Protein AF-A0A519YTB1-F1 (afdb_monomer)

Radius of gyration: 29.9 Å; Cα contacts (8 Å, |Δi|>4): 82; chains: 1; bounding box: 63×60×57 Å

Mean predicted aligned error: 17.8 Å

Secondary structure (DSSP, 8-state):
-------PPP------PPEEEETTTEEESSS-HHHHHHTTPEEE-----------------------S----HHHHHHHHHHHHHHHHHHHHHHHHHHHHHHHHHGGG-PPPPTT--SHHHHHHHHHHHHHHHHHHHHHHHHHHHHHHHT-

Nearest PDB structures (foldseek):
  6zca-assembly1_H  TM=7.481E-01  e=3.520E+00  Bacillus subtilis
  5m48-assembly1_A-2  TM=7.885E-01  e=3.970E+00  Saccharomyces cerevisiae S288C
  8th8-assembly1_H  TM=4.556E-01  e=9.224E+00  Tetrahymena thermophila

Structure (mmCIF, N/CA/C/O backbone):
data_AF-A0A519YTB1-F1
#
_entry.id   AF-A0A519YTB1-F1
#
loop_
_atom_site.group_PDB
_atom_site.id
_atom_site.type_symbol
_atom_site.label_atom_id
_atom_site.label_alt_id
_atom_site.label_comp_id
_atom_site.label_asym_id
_atom_site.label_entity_id
_atom_site.label_seq_id
_atom_site.pdbx_PDB_ins_code
_atom_site.Cartn_x
_atom_site.Cartn_y
_atom_site.Cartn_z
_atom_site.occupancy
_atom_site.B_iso_or_equiv
_atom_site.auth_seq_id
_atom_site.auth_comp_id
_atom_site.auth_asym_id
_atom_site.auth_atom_id
_atom_site.pdbx_PDB_model_num
ATOM 1 N N . MET A 1 1 ? -2.599 49.016 -19.351 1.00 39.78 1 MET A N 1
ATOM 2 C CA . MET A 1 1 ? -1.509 49.262 -18.385 1.00 39.78 1 MET A CA 1
ATOM 3 C C . MET A 1 1 ? -0.985 47.923 -17.895 1.00 39.78 1 MET A C 1
ATOM 5 O O . MET A 1 1 ? -1.779 47.134 -17.406 1.00 39.78 1 MET A O 1
ATOM 9 N N . SER A 1 2 ? 0.304 47.647 -18.095 1.00 42.38 2 SER A N 1
ATOM 10 C CA . SER A 1 2 ? 0.965 46.408 -17.666 1.00 42.38 2 SER A CA 1
ATOM 11 C C . SER A 1 2 ? 1.764 46.713 -16.397 1.00 42.38 2 SER A C 1
ATOM 13 O O . SER A 1 2 ? 2.620 47.595 -16.438 1.00 42.38 2 SER A O 1
ATOM 15 N N . LEU A 1 3 ? 1.459 46.062 -15.270 1.00 48.34 3 LEU A N 1
ATOM 16 C CA . LEU A 1 3 ? 2.250 46.185 -14.042 1.00 48.34 3 LEU A CA 1
ATOM 17 C C . LEU A 1 3 ? 3.241 45.021 -13.968 1.00 48.34 3 LEU A C 1
ATOM 19 O O . LEU A 1 3 ? 2.888 43.904 -13.597 1.00 48.34 3 LEU A O 1
ATOM 23 N N . SER A 1 4 ? 4.492 45.300 -14.325 1.00 56.94 4 SER A N 1
ATOM 24 C CA . SER A 1 4 ? 5.629 44.420 -14.062 1.00 56.94 4 SER A CA 1
ATOM 25 C C . SER A 1 4 ? 6.014 44.511 -12.583 1.00 56.94 4 SER A C 1
ATOM 27 O O . SER A 1 4 ? 6.556 45.519 -12.137 1.00 56.94 4 SER A O 1
ATOM 29 N N . GLY A 1 5 ? 5.726 43.457 -11.817 1.00 55.69 5 GLY A N 1
ATOM 30 C CA . GLY A 1 5 ? 6.208 43.288 -10.447 1.00 55.69 5 GLY A CA 1
ATOM 31 C C . GLY A 1 5 ? 7.640 42.753 -10.437 1.00 55.69 5 GLY A C 1
ATOM 32 O O . GLY A 1 5 ? 7.881 41.614 -10.831 1.00 55.69 5 GLY A O 1
ATOM 33 N N . LEU A 1 6 ? 8.586 43.579 -9.993 1.00 56.19 6 LEU A N 1
ATOM 34 C CA . LEU A 1 6 ? 9.993 43.225 -9.826 1.00 56.19 6 LEU A CA 1
ATOM 35 C C . LEU A 1 6 ? 10.179 42.533 -8.461 1.00 56.19 6 LEU A C 1
ATOM 37 O O . LEU A 1 6 ? 10.139 43.188 -7.423 1.00 56.19 6 LEU A O 1
ATOM 41 N N . TRP A 1 7 ? 10.350 41.210 -8.449 1.00 63.38 7 TRP A N 1
ATOM 42 C CA . TRP A 1 7 ? 10.739 40.467 -7.243 1.00 63.38 7 TRP A CA 1
ATOM 43 C C . TRP A 1 7 ? 12.259 40.561 -7.048 1.00 63.38 7 TRP A C 1
ATOM 45 O O . TRP A 1 7 ? 13.024 40.035 -7.856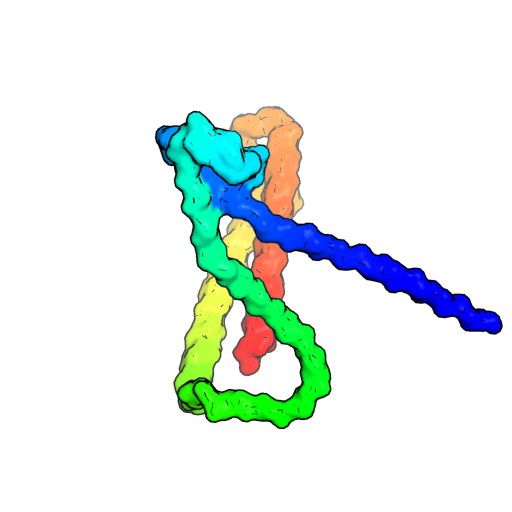 1.00 63.38 7 TRP A O 1
ATOM 55 N N . LEU A 1 8 ? 12.698 41.222 -5.972 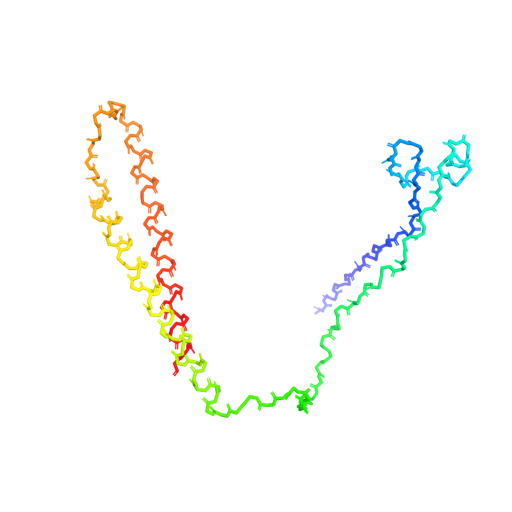1.00 53.88 8 LEU A N 1
ATOM 56 C CA . LEU A 1 8 ? 14.079 41.155 -5.488 1.00 53.88 8 LEU A CA 1
ATOM 57 C C . LEU A 1 8 ? 14.300 39.804 -4.791 1.00 53.88 8 LEU A C 1
ATOM 59 O O . LEU A 1 8 ? 13.647 39.499 -3.795 1.00 53.88 8 LEU A O 1
ATOM 63 N N . ALA A 1 9 ? 15.236 39.004 -5.299 1.00 54.69 9 ALA A N 1
ATOM 64 C CA . ALA A 1 9 ? 15.724 37.809 -4.620 1.00 54.69 9 ALA A CA 1
ATOM 65 C C . ALA A 1 9 ? 16.852 38.191 -3.645 1.00 54.69 9 ALA A C 1
ATOM 67 O O . ALA A 1 9 ? 17.900 38.671 -4.075 1.00 54.69 9 ALA A O 1
ATOM 68 N N . SER A 1 10 ? 16.659 37.962 -2.343 1.00 48.84 10 SER A N 1
ATOM 69 C CA . SER A 1 10 ? 17.746 38.011 -1.356 1.00 48.84 10 SER A CA 1
ATOM 70 C C . SER A 1 10 ? 18.678 36.814 -1.547 1.00 48.84 10 SER A C 1
ATOM 72 O O . SER A 1 10 ? 18.252 35.667 -1.418 1.00 48.84 10 SER A O 1
ATOM 74 N N . ALA A 1 11 ? 19.956 37.074 -1.822 1.00 49.66 11 ALA A N 1
ATOM 75 C CA . ALA A 1 11 ? 21.009 36.070 -1.742 1.00 49.66 11 ALA A CA 1
ATOM 76 C C . ALA A 1 11 ? 21.373 35.837 -0.265 1.00 49.66 11 ALA A C 1
ATOM 78 O O . ALA A 1 11 ? 21.856 36.744 0.410 1.00 49.66 11 ALA A O 1
ATOM 79 N N . ALA A 1 12 ? 21.136 34.629 0.245 1.00 47.44 12 ALA A N 1
ATOM 80 C CA . ALA A 1 12 ? 21.682 34.200 1.527 1.00 47.44 12 ALA A CA 1
ATOM 81 C C . ALA A 1 12 ? 23.167 33.848 1.333 1.00 47.44 12 ALA A C 1
ATOM 83 O O . ALA A 1 12 ? 23.490 32.896 0.624 1.00 47.44 12 ALA A O 1
ATOM 84 N N . HIS A 1 13 ? 24.068 34.626 1.932 1.00 43.97 13 HIS A N 1
ATOM 85 C CA . HIS A 1 13 ? 25.483 34.275 2.025 1.00 43.97 13 HIS A CA 1
ATOM 86 C C . HIS A 1 13 ? 25.656 33.239 3.144 1.00 43.97 13 HIS A C 1
ATOM 88 O O . HIS A 1 13 ? 25.402 33.536 4.309 1.00 43.97 13 HIS A O 1
ATOM 94 N N . ALA A 1 14 ? 26.075 32.022 2.797 1.00 49.38 14 ALA A N 1
ATOM 95 C CA . ALA A 1 14 ? 26.634 31.088 3.766 1.00 49.38 14 ALA A CA 1
ATOM 96 C C . ALA A 1 14 ? 28.093 31.502 4.010 1.00 49.38 14 ALA A C 1
ATOM 98 O O . ALA A 1 14 ? 28.939 31.347 3.132 1.00 49.38 14 ALA A O 1
ATOM 99 N N . GLU A 1 15 ? 28.360 32.120 5.158 1.00 57.84 15 GLU A N 1
ATOM 100 C CA . GLU A 1 15 ? 29.713 32.469 5.600 1.00 57.84 15 GLU A CA 1
ATOM 101 C C . GLU A 1 15 ? 30.446 31.185 6.017 1.00 57.84 15 GLU A C 1
ATOM 103 O O . GLU A 1 15 ? 29.991 30.471 6.912 1.00 57.84 15 GLU A O 1
ATOM 108 N N . ASP A 1 16 ? 31.565 30.888 5.359 1.00 64.00 16 ASP A N 1
ATOM 109 C CA . ASP A 1 16 ? 32.470 29.785 5.692 1.00 64.00 16 ASP A CA 1
ATOM 110 C C . ASP A 1 16 ? 33.197 30.123 7.006 1.00 64.00 16 ASP A C 1
ATOM 112 O O . ASP A 1 16 ? 34.185 30.859 7.028 1.00 64.00 16 ASP A O 1
ATOM 116 N N . LYS A 1 17 ? 32.624 29.704 8.142 1.00 72.31 17 LYS A N 1
ATOM 117 C CA . LYS A 1 17 ? 33.202 29.942 9.473 1.00 72.31 17 LYS A CA 1
ATOM 118 C C . LYS A 1 17 ? 34.036 28.728 9.894 1.00 72.31 17 LYS A C 1
ATOM 120 O O . LYS A 1 17 ? 33.508 27.616 9.888 1.00 72.31 17 LYS A O 1
ATOM 125 N N . PRO A 1 18 ? 35.311 28.910 10.292 1.00 79.00 18 PRO A N 1
ATOM 126 C CA . PRO A 1 18 ? 36.174 27.799 10.679 1.00 79.00 18 PRO A CA 1
ATOM 127 C C . PRO A 1 18 ? 35.649 27.105 11.942 1.00 79.00 18 PRO A C 1
ATOM 129 O O . PRO A 1 18 ? 35.333 27.758 12.938 1.00 79.00 18 PRO A O 1
ATOM 132 N N . VAL A 1 19 ? 35.601 25.772 11.921 1.00 85.69 19 VAL A N 1
ATOM 133 C CA . VAL A 1 19 ? 35.208 24.951 13.075 1.00 85.69 19 VAL A CA 1
ATOM 134 C C . VAL A 1 19 ? 36.451 24.611 13.892 1.00 85.69 19 VAL A C 1
ATOM 136 O O . VAL A 1 19 ? 37.475 24.210 13.347 1.00 85.69 19 VAL A O 1
ATOM 139 N N . TYR A 1 20 ? 36.385 24.723 15.215 1.00 88.88 20 TYR A N 1
ATOM 140 C CA . TYR A 1 20 ? 37.495 24.399 16.112 1.00 88.88 20 TYR A CA 1
ATOM 141 C C . TYR A 1 20 ? 37.194 23.151 16.939 1.00 88.88 20 TYR A C 1
ATOM 143 O O . TYR A 1 20 ? 36.095 22.990 17.468 1.00 88.88 20 TYR A O 1
ATOM 151 N N . ARG A 1 21 ? 38.202 22.291 17.111 1.00 89.62 21 ARG A N 1
ATOM 152 C CA . ARG A 1 21 ? 38.181 21.150 18.033 1.00 89.62 21 ARG A CA 1
ATOM 153 C C . ARG A 1 21 ? 38.955 21.486 19.299 1.00 89.62 21 ARG A C 1
ATOM 155 O O . ARG A 1 21 ? 40.185 21.565 19.289 1.00 89.62 21 ARG A O 1
ATOM 162 N N . CYS A 1 22 ? 38.223 21.663 20.385 1.00 88.62 22 CYS A N 1
ATOM 163 C CA . CYS A 1 22 ? 38.741 21.958 21.711 1.00 88.62 22 CYS A CA 1
ATOM 164 C C . CYS A 1 22 ? 39.073 20.675 22.503 1.00 88.62 22 CYS A C 1
ATOM 166 O O . CYS A 1 22 ? 38.594 19.584 22.160 1.00 88.62 22 CYS A O 1
ATOM 168 N N . PRO A 1 23 ? 39.893 20.776 23.568 1.00 87.25 23 PRO A N 1
ATOM 169 C CA . PRO A 1 23 ? 40.157 19.664 24.481 1.00 87.25 23 PRO A CA 1
ATOM 170 C C . PRO A 1 23 ? 38.850 19.045 25.000 1.00 87.25 23 PRO A C 1
ATOM 172 O O . PRO A 1 23 ? 37.874 19.753 25.233 1.00 87.25 23 PRO A O 1
ATOM 175 N N . GLY A 1 24 ? 38.814 17.720 25.162 1.00 84.31 24 GLY A N 1
ATOM 176 C CA . GLY A 1 24 ? 37.600 17.011 25.594 1.00 84.31 24 GLY A CA 1
ATOM 177 C C . GLY A 1 24 ? 36.590 16.705 24.479 1.00 84.31 24 GLY A C 1
ATOM 178 O O . GLY A 1 24 ? 35.438 16.418 24.780 1.00 84.31 24 GLY A O 1
ATOM 179 N N . ASN A 1 25 ? 37.012 16.725 23.206 1.00 79.25 25 ASN A N 1
ATOM 180 C CA . ASN A 1 25 ? 36.174 16.424 22.030 1.00 79.25 25 ASN A CA 1
ATOM 181 C C . ASN A 1 25 ? 35.005 17.400 21.802 1.00 79.25 25 ASN A C 1
ATOM 183 O O . ASN A 1 25 ? 34.004 17.030 21.190 1.00 79.25 25 ASN A O 1
ATOM 187 N N . LEU A 1 26 ? 35.142 18.649 22.249 1.00 83.81 26 LEU A N 1
ATOM 188 C CA . LEU A 1 26 ? 34.157 19.697 21.998 1.00 83.81 26 LEU A CA 1
ATOM 189 C C . LEU A 1 26 ? 34.436 20.385 20.654 1.00 83.81 26 LEU A C 1
ATOM 191 O O . LEU A 1 26 ? 35.562 20.814 20.404 1.00 83.81 26 LEU A O 1
ATOM 195 N N . TYR A 1 27 ? 33.412 20.499 19.807 1.00 85.81 27 TYR A N 1
ATOM 196 C CA . TYR A 1 27 ? 33.479 21.177 18.511 1.00 85.81 27 TYR A CA 1
ATOM 197 C C . TYR A 1 27 ? 32.663 22.466 18.565 1.00 85.81 27 TYR A C 1
ATOM 199 O O . TYR A 1 27 ? 31.534 22.457 19.052 1.00 85.81 27 TYR A O 1
ATOM 207 N N . THR A 1 28 ? 33.237 23.576 18.103 1.00 83.56 28 THR A N 1
ATOM 208 C CA . THR A 1 28 ? 32.569 24.883 18.126 1.00 83.56 28 THR A CA 1
ATOM 209 C C . THR A 1 28 ? 33.014 25.770 16.967 1.00 83.56 28 THR A C 1
ATOM 211 O O . THR A 1 28 ? 34.189 25.799 16.613 1.00 83.56 28 THR A O 1
ATOM 214 N N . ASP A 1 29 ? 32.065 26.495 16.391 1.00 82.44 29 ASP A N 1
ATOM 215 C CA . ASP A 1 29 ? 32.198 27.499 15.327 1.00 82.44 29 ASP A CA 1
ATOM 216 C C . ASP A 1 29 ? 32.011 28.940 15.850 1.00 82.44 29 ASP A C 1
ATOM 218 O O . ASP A 1 29 ? 32.174 29.915 15.120 1.00 82.44 29 ASP A O 1
ATOM 222 N N . ALA A 1 30 ? 31.687 29.083 17.138 1.00 81.50 30 ALA A N 1
ATOM 223 C CA . ALA A 1 30 ? 31.344 30.355 17.769 1.00 81.50 30 ALA A CA 1
ATOM 224 C C . ALA A 1 30 ? 32.556 31.131 18.322 1.00 81.50 30 ALA A C 1
ATOM 226 O O . ALA A 1 30 ? 32.384 32.218 18.870 1.00 81.50 30 ALA A O 1
ATOM 227 N N . LEU A 1 31 ? 33.772 30.581 18.226 1.00 81.12 31 LEU A N 1
ATOM 228 C CA . LEU A 1 31 ? 34.993 31.198 18.759 1.00 81.12 31 LEU A CA 1
ATOM 229 C C . LEU A 1 31 ? 35.797 31.904 17.666 1.00 81.12 31 LEU A C 1
ATOM 231 O O . LEU A 1 31 ? 35.943 31.394 16.556 1.00 81.12 31 LEU A O 1
ATOM 235 N N . SER A 1 32 ? 36.406 33.044 18.001 1.00 81.88 32 SER A N 1
ATOM 236 C CA . SER A 1 32 ? 37.429 33.643 17.141 1.00 81.88 32 SER A CA 1
ATOM 237 C C . SER A 1 32 ? 38.740 32.845 17.194 1.00 81.88 32 SER A C 1
ATOM 239 O O . SER A 1 32 ? 39.040 32.172 18.184 1.00 81.88 32 SER A O 1
ATOM 241 N N . ALA A 1 33 ? 39.582 32.971 16.162 1.00 79.00 33 ALA A N 1
ATOM 242 C CA . ALA A 1 33 ? 40.869 32.268 16.085 1.00 79.00 33 ALA A CA 1
ATOM 243 C C . ALA A 1 33 ? 41.771 32.521 17.310 1.00 79.00 33 ALA A C 1
ATOM 245 O O . ALA A 1 33 ? 42.486 31.630 17.769 1.00 79.00 33 ALA A O 1
ATOM 246 N N . LYS A 1 34 ? 41.706 33.731 17.882 1.00 80.19 34 LYS A N 1
ATOM 247 C CA . LYS A 1 34 ? 42.499 34.124 19.053 1.00 80.19 34 LYS A CA 1
ATOM 248 C C . LYS A 1 34 ? 41.982 33.484 20.345 1.00 80.19 34 LYS A C 1
ATOM 250 O O . LYS A 1 34 ? 42.779 33.051 21.175 1.00 80.19 34 LYS A O 1
ATOM 255 N N . GLU A 1 35 ? 40.665 33.389 20.502 1.00 81.75 35 GLU A N 1
ATOM 256 C CA . GLU A 1 35 ? 40.032 32.737 21.656 1.00 81.75 35 GLU A CA 1
ATOM 257 C C . GLU A 1 35 ? 40.182 31.215 21.605 1.00 81.75 35 GLU A C 1
ATOM 259 O O . GLU A 1 35 ? 40.443 30.588 22.631 1.00 81.75 35 GLU A O 1
ATOM 264 N N . ALA A 1 36 ? 40.071 30.625 20.412 1.00 82.06 36 ALA A N 1
ATOM 265 C CA . ALA A 1 36 ? 40.314 29.207 20.183 1.00 82.06 36 ALA A CA 1
ATOM 266 C C . ALA A 1 36 ? 41.758 28.823 20.546 1.00 82.06 36 ALA A C 1
ATOM 268 O O . ALA A 1 36 ? 41.966 27.859 21.284 1.00 82.06 36 ALA A O 1
ATOM 269 N N . ALA A 1 37 ? 42.745 29.624 20.124 1.00 81.62 37 ALA A N 1
ATOM 270 C CA . ALA A 1 37 ? 44.148 29.418 20.483 1.00 81.62 37 ALA A CA 1
ATOM 271 C C . ALA A 1 37 ? 44.380 29.508 22.003 1.00 81.62 37 ALA A C 1
ATOM 273 O O . ALA A 1 37 ? 45.054 28.651 22.573 1.00 81.62 37 ALA A O 1
ATOM 274 N N . GLY A 1 38 ? 43.768 30.490 22.678 1.00 83.44 38 GLY A N 1
ATOM 275 C CA . GLY A 1 38 ? 43.858 30.643 24.136 1.00 83.44 38 GLY A CA 1
ATOM 276 C C . GLY A 1 38 ? 43.238 29.485 24.927 1.00 83.44 38 GLY A C 1
ATOM 277 O O . GLY A 1 38 ? 43.664 29.205 26.045 1.00 83.44 38 GLY A O 1
ATOM 278 N N . LYS A 1 39 ? 42.267 28.777 24.339 1.00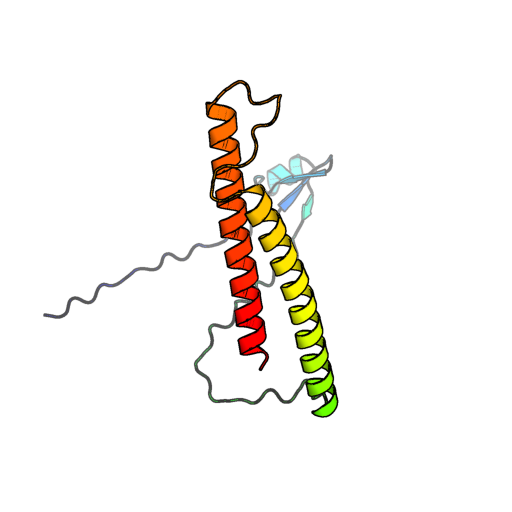 82.12 39 LYS A N 1
ATOM 279 C CA . LYS A 1 39 ? 41.602 27.602 24.929 1.00 82.12 39 LYS A CA 1
ATOM 280 C C . LYS A 1 39 ? 42.211 26.264 24.483 1.00 82.12 39 LYS A C 1
ATOM 282 O O . LYS A 1 39 ? 41.674 25.208 24.813 1.00 82.12 39 LYS A O 1
ATOM 287 N N . GLY A 1 40 ? 43.316 26.290 23.733 1.00 83.94 40 GLY A N 1
ATOM 288 C CA . GLY A 1 40 ? 43.978 25.086 23.221 1.00 83.94 40 GLY A CA 1
ATOM 289 C C . GLY A 1 40 ? 43.178 24.344 22.145 1.00 83.94 40 GLY A C 1
ATOM 290 O O . GLY A 1 40 ? 43.398 23.152 21.927 1.00 83.94 40 GLY A O 1
ATOM 291 N N . CYS A 1 41 ? 42.234 25.019 21.487 1.00 87.25 41 CYS A N 1
ATOM 292 C CA . CYS A 1 41 ? 41.448 24.453 20.401 1.00 87.25 41 CYS A CA 1
ATOM 293 C C . CYS A 1 41 ? 42.233 24.497 19.084 1.00 87.25 41 CYS A C 1
ATOM 295 O O . CYS A 1 41 ? 42.906 25.481 18.779 1.00 87.25 41 CYS A O 1
ATOM 297 N N . LYS A 1 42 ? 42.131 23.434 18.283 1.00 85.44 42 LYS A N 1
ATOM 298 C CA . LYS A 1 42 ? 42.741 23.353 16.948 1.00 85.44 42 LYS A CA 1
ATOM 299 C C . LYS A 1 42 ? 41.703 23.656 15.877 1.00 85.44 42 LYS A C 1
ATOM 301 O O . LYS A 1 42 ? 40.608 23.102 15.930 1.00 85.44 42 LYS A O 1
ATOM 306 N N . THR A 1 43 ? 42.051 24.490 14.902 1.00 84.25 43 THR A N 1
ATOM 307 C CA . THR A 1 43 ? 41.208 24.732 13.726 1.00 84.25 43 THR A CA 1
ATOM 308 C C . THR A 1 43 ? 41.097 23.454 12.905 1.00 84.25 43 THR A C 1
ATOM 310 O O . THR A 1 43 ? 42.109 22.844 12.561 1.00 84.25 43 THR A O 1
ATOM 313 N N . LEU A 1 44 ? 39.870 23.046 12.613 1.00 77.50 44 LEU A N 1
ATOM 314 C CA . LEU A 1 44 ? 39.556 22.022 11.636 1.00 77.50 44 LEU A CA 1
ATOM 315 C C . LEU A 1 44 ? 39.037 22.733 10.393 1.00 77.50 44 LEU A C 1
ATOM 317 O O . LEU A 1 44 ? 37.904 23.205 10.358 1.00 77.50 44 LEU A O 1
ATOM 321 N N . ASP A 1 45 ? 39.906 22.830 9.396 1.00 70.75 45 ASP A N 1
ATOM 322 C CA . ASP A 1 45 ? 39.511 23.241 8.059 1.00 70.75 45 ASP A CA 1
ATOM 323 C C . ASP A 1 45 ? 38.780 22.054 7.420 1.00 70.75 45 ASP A C 1
ATOM 325 O O . ASP A 1 45 ? 39.375 21.007 7.137 1.00 70.75 45 ASP A O 1
ATOM 329 N N . GLY A 1 46 ? 37.453 22.150 7.339 1.00 66.50 46 GLY A N 1
ATOM 330 C CA . GLY A 1 46 ? 36.653 21.158 6.642 1.00 66.50 46 GLY A CA 1
ATOM 331 C C . GLY A 1 46 ? 36.973 21.287 5.164 1.00 66.50 46 GLY A C 1
ATOM 332 O O . GLY A 1 46 ? 36.725 22.341 4.593 1.00 66.50 46 GLY A O 1
ATOM 333 N N . ALA A 1 47 ? 37.536 20.238 4.552 1.00 63.19 47 ALA A N 1
ATOM 334 C CA . ALA A 1 47 ? 37.777 20.200 3.109 1.00 63.19 47 ALA A CA 1
ATOM 335 C C . ALA A 1 47 ?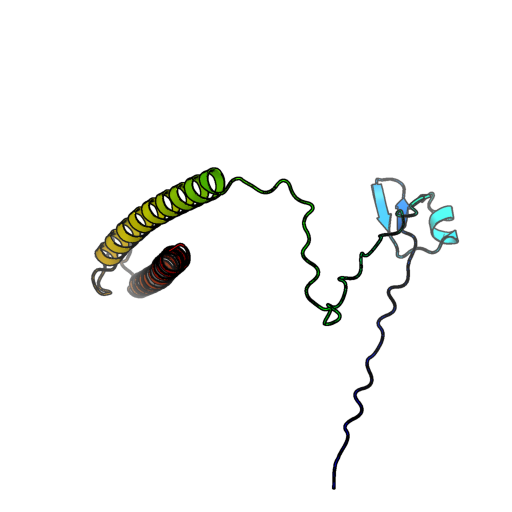 36.572 20.808 2.369 1.00 63.19 47 ALA A C 1
ATOM 337 O O . ALA A 1 47 ? 35.440 20.475 2.741 1.00 63.19 47 ALA A O 1
ATOM 338 N N . PRO A 1 48 ? 36.792 21.694 1.376 1.00 63.97 48 PRO A N 1
ATOM 339 C CA . PRO A 1 48 ? 35.732 22.522 0.824 1.00 63.97 48 PRO A CA 1
ATOM 340 C C . PRO A 1 48 ? 34.568 21.624 0.432 1.00 63.97 48 PRO A C 1
ATOM 342 O O . PRO A 1 48 ? 34.722 20.728 -0.405 1.00 63.97 48 PRO A O 1
ATOM 345 N N . ILE A 1 49 ? 33.419 21.827 1.083 1.00 62.41 49 ILE A N 1
ATOM 346 C CA . ILE A 1 49 ? 32.192 21.118 0.746 1.00 62.41 49 ILE A CA 1
ATOM 347 C C . ILE A 1 49 ? 31.893 21.525 -0.690 1.00 62.41 49 ILE A C 1
ATOM 349 O O . ILE A 1 49 ? 31.419 22.628 -0.961 1.00 62.41 49 ILE A O 1
ATOM 353 N N . THR A 1 50 ? 32.225 20.649 -1.634 1.00 67.19 50 THR A N 1
ATOM 354 C CA . THR A 1 50 ? 31.865 20.842 -3.031 1.00 67.19 50 THR A CA 1
ATOM 355 C C . THR A 1 50 ? 30.368 20.611 -3.119 1.00 67.19 50 THR A C 1
ATOM 357 O O . THR A 1 50 ? 29.881 19.505 -3.341 1.00 67.19 50 THR A O 1
ATOM 360 N N . VAL A 1 51 ? 29.602 21.673 -2.880 1.00 66.00 51 VAL A N 1
ATOM 361 C CA . VAL A 1 51 ? 28.184 21.684 -3.206 1.00 66.00 51 VAL A CA 1
ATOM 362 C C . VAL A 1 51 ? 28.121 21.616 -4.725 1.00 66.00 51 VAL A C 1
ATOM 364 O O . VAL A 1 51 ? 28.269 22.627 -5.412 1.00 66.00 51 VAL A O 1
ATOM 367 N N . ILE A 1 52 ? 27.956 20.407 -5.263 1.00 68.69 52 ILE A N 1
ATOM 368 C CA . ILE A 1 52 ? 27.624 20.214 -6.669 1.00 68.69 52 ILE A CA 1
ATOM 369 C C . ILE A 1 52 ? 26.251 20.856 -6.830 1.00 68.69 52 ILE A C 1
ATOM 371 O O . ILE A 1 52 ? 25.230 20.284 -6.446 1.00 68.69 52 ILE A O 1
ATOM 375 N N . GLN A 1 53 ? 26.230 22.098 -7.311 1.00 66.56 53 GLN A N 1
ATOM 376 C CA . GLN A 1 53 ? 24.987 22.776 -7.628 1.00 66.56 53 GLN A CA 1
ATOM 377 C C . GLN A 1 53 ? 24.233 21.884 -8.608 1.00 66.56 53 GLN A C 1
ATOM 379 O O . GLN A 1 53 ? 24.773 21.517 -9.654 1.00 66.56 53 GLN A O 1
ATOM 384 N N . ALA A 1 54 ? 23.000 21.510 -8.258 1.00 63.88 54 ALA A N 1
ATOM 385 C CA . ALA A 1 54 ? 22.128 20.817 -9.187 1.00 63.88 54 ALA A CA 1
ATOM 386 C C . ALA A 1 54 ? 22.077 21.656 -10.465 1.00 63.88 54 ALA A C 1
ATOM 388 O O . ALA A 1 54 ? 21.679 22.825 -10.439 1.00 63.88 54 ALA A O 1
ATOM 389 N N . ILE A 1 55 ? 22.554 21.074 -11.563 1.00 65.31 55 ILE A N 1
ATOM 390 C CA . ILE A 1 55 ? 22.565 21.718 -12.867 1.00 65.31 55 ILE A CA 1
ATOM 391 C C . ILE A 1 55 ? 21.099 22.023 -13.165 1.00 65.31 55 ILE A C 1
ATOM 393 O O . ILE A 1 55 ? 20.316 21.108 -13.418 1.00 65.31 55 ILE A O 1
ATOM 397 N N . LYS A 1 56 ? 20.696 23.297 -13.078 1.00 65.31 56 LYS A N 1
ATOM 398 C CA . LYS A 1 56 ? 19.382 23.726 -13.565 1.00 65.31 56 LYS A CA 1
ATOM 399 C C . LYS A 1 56 ? 19.310 23.245 -15.011 1.00 65.31 56 LYS A C 1
ATOM 401 O O . LYS A 1 56 ? 20.173 23.666 -15.785 1.00 65.31 56 LYS A O 1
ATOM 406 N N . PRO A 1 57 ? 18.365 22.359 -15.379 1.00 47.50 57 PRO A N 1
ATOM 407 C CA . PRO A 1 57 ? 18.328 21.811 -16.719 1.00 47.50 57 PRO A CA 1
ATOM 408 C C . PRO A 1 57 ? 18.126 22.975 -17.680 1.00 47.50 57 PRO A C 1
ATOM 410 O O . PRO A 1 57 ? 17.040 23.540 -17.806 1.00 47.50 57 PRO A O 1
ATOM 413 N N . LYS A 1 58 ? 19.210 23.372 -18.346 1.00 57.22 58 LYS A N 1
ATOM 414 C CA . LYS A 1 58 ? 19.114 24.132 -19.577 1.00 57.22 58 LYS A CA 1
ATOM 415 C C . LYS A 1 58 ? 18.353 23.206 -20.508 1.00 57.22 58 LYS A C 1
ATOM 417 O O . LYS A 1 58 ? 18.806 22.087 -20.722 1.00 57.22 58 LYS A O 1
ATOM 422 N N . ALA A 1 59 ? 17.196 23.642 -21.003 1.00 59.78 59 ALA A N 1
ATOM 423 C CA . ALA A 1 59 ? 16.513 22.947 -22.083 1.00 59.78 59 ALA A CA 1
ATOM 424 C C . ALA A 1 59 ? 17.534 22.770 -23.217 1.00 59.78 59 ALA A C 1
ATOM 426 O O . ALA A 1 59 ? 17.898 23.730 -23.899 1.00 59.78 59 ALA A O 1
ATOM 427 N N . ALA A 1 60 ? 18.092 21.569 -23.300 1.00 52.09 60 ALA A N 1
ATOM 428 C CA . ALA A 1 60 ? 19.147 21.189 -24.209 1.00 52.09 60 ALA A CA 1
ATOM 429 C C . ALA A 1 60 ? 18.606 20.029 -25.025 1.00 52.09 60 ALA A C 1
ATOM 431 O O . ALA A 1 60 ? 18.014 19.088 -24.493 1.00 52.09 60 ALA A O 1
ATOM 432 N N . ALA A 1 61 ? 18.783 20.171 -26.332 1.00 56.19 61 ALA A N 1
ATOM 433 C CA . ALA A 1 61 ? 18.466 19.177 -27.328 1.00 56.19 61 ALA A CA 1
ATOM 434 C C . ALA A 1 61 ? 18.934 17.784 -26.886 1.00 56.19 61 ALA A C 1
ATOM 436 O O . ALA A 1 61 ? 20.020 17.621 -26.323 1.00 56.19 61 ALA A O 1
ATOM 437 N N . THR A 1 62 ? 18.078 16.805 -27.170 1.00 51.34 62 THR A N 1
ATOM 438 C CA . THR A 1 62 ? 18.282 15.362 -27.033 1.00 51.34 62 THR A CA 1
ATOM 439 C C . THR A 1 62 ? 19.721 14.955 -27.337 1.00 51.34 62 THR A C 1
ATOM 441 O O . THR A 1 62 ? 20.098 14.769 -28.491 1.00 51.34 62 THR A O 1
ATOM 444 N N . SER A 1 63 ? 20.522 14.806 -26.287 1.00 49.91 63 SER A N 1
ATOM 445 C CA . SER A 1 63 ? 21.832 14.169 -26.327 1.00 49.91 63 SER A CA 1
ATOM 446 C C . SER A 1 63 ? 21.673 12.825 -25.631 1.00 49.91 63 SER A C 1
ATOM 448 O O . SER A 1 63 ? 21.576 12.724 -24.411 1.00 49.91 63 SER A O 1
ATOM 450 N N . SER A 1 64 ? 21.546 11.785 -26.449 1.00 51.69 64 SER A N 1
ATOM 451 C CA . SER A 1 64 ? 21.493 10.389 -26.038 1.00 51.69 64 SER A CA 1
ATOM 452 C C . SER A 1 64 ? 22.770 10.016 -25.283 1.00 51.69 64 SER A C 1
ATOM 454 O O . SER A 1 64 ? 23.838 9.901 -25.885 1.00 51.69 64 SER A O 1
ATOM 456 N N . SER A 1 65 ? 22.663 9.805 -23.973 1.00 50.81 65 SER A N 1
ATOM 457 C CA . SER A 1 65 ? 23.723 9.253 -23.129 1.00 50.81 65 SER A CA 1
ATOM 458 C C . SER A 1 65 ? 23.920 7.759 -23.425 1.00 50.81 65 SER A C 1
ATOM 460 O O . SER A 1 65 ? 23.405 6.882 -22.737 1.00 50.81 65 SER A O 1
ATOM 462 N N . SER A 1 66 ? 24.675 7.432 -24.472 1.00 55.56 66 SER A N 1
ATOM 463 C CA . SER A 1 66 ? 25.046 6.048 -24.798 1.00 55.56 66 SER A CA 1
ATOM 464 C C . SER A 1 66 ? 26.343 5.620 -24.098 1.00 55.56 66 SER A C 1
ATOM 466 O O . SER A 1 66 ? 27.330 5.321 -24.765 1.00 55.56 66 SER A O 1
ATOM 468 N N . GLY A 1 67 ? 26.355 5.616 -22.762 1.00 53.06 67 GLY A N 1
ATOM 469 C CA . GLY A 1 67 ? 27.556 5.311 -21.968 1.00 53.06 67 GLY A CA 1
ATOM 470 C C . GLY A 1 67 ? 27.329 4.468 -20.711 1.00 53.06 67 GLY A C 1
ATOM 471 O O . GLY A 1 67 ? 28.180 4.467 -19.833 1.00 53.06 67 GLY A O 1
ATOM 472 N N . GLY A 1 68 ? 26.192 3.783 -20.603 1.00 57.88 68 GLY A N 1
ATOM 473 C CA . GLY A 1 68 ? 26.010 2.664 -19.679 1.00 57.88 68 GLY A CA 1
ATOM 474 C C . GLY A 1 68 ? 25.907 1.389 -20.502 1.00 57.88 68 GLY A C 1
ATOM 475 O O . GLY A 1 68 ? 25.303 1.418 -21.577 1.00 57.88 68 GLY A O 1
ATOM 476 N N . GLU A 1 69 ? 26.522 0.305 -20.034 1.00 67.94 69 GLU A N 1
ATOM 477 C CA . GLU A 1 69 ? 26.390 -1.033 -20.612 1.00 67.94 69 GLU A CA 1
ATOM 478 C C . GLU A 1 69 ? 24.902 -1.290 -20.890 1.00 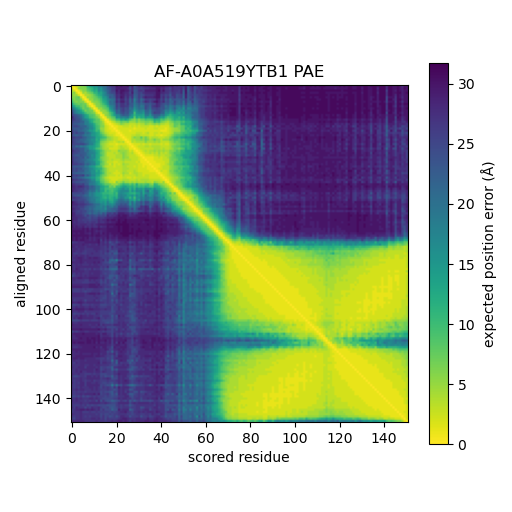67.94 69 GLU A C 1
ATOM 480 O O . GLU A 1 69 ? 24.081 -1.334 -19.972 1.00 67.94 69 GLU A O 1
ATOM 485 N N . LYS A 1 70 ? 24.516 -1.297 -22.172 1.00 72.44 70 LYS A N 1
ATOM 486 C CA . LYS A 1 70 ? 23.113 -1.444 -22.560 1.00 72.44 70 LYS A CA 1
ATOM 487 C C . LYS A 1 70 ? 22.702 -2.849 -22.151 1.00 72.44 70 LYS A C 1
ATOM 489 O O . LYS A 1 70 ? 23.110 -3.811 -22.794 1.00 72.44 70 LYS A O 1
ATOM 494 N N . VAL A 1 71 ? 21.923 -2.946 -21.077 1.00 78.62 71 VAL A N 1
ATOM 495 C CA . VAL A 1 71 ? 21.263 -4.185 -20.661 1.00 78.62 71 VAL A CA 1
ATOM 496 C C . VAL A 1 71 ? 20.574 -4.776 -21.891 1.00 78.62 71 VAL A C 1
ATOM 498 O O . VAL A 1 71 ? 19.872 -4.058 -22.611 1.00 78.62 71 VAL A O 1
ATOM 501 N N . GLY A 1 72 ? 20.831 -6.055 -22.175 1.00 89.06 72 GLY A N 1
ATOM 502 C CA . GLY A 1 72 ? 20.253 -6.728 -23.333 1.00 89.06 72 GLY A CA 1
ATOM 503 C C . GLY A 1 72 ? 18.725 -6.677 -23.284 1.00 89.06 72 GLY A C 1
ATOM 504 O O . GLY A 1 72 ? 18.127 -6.657 -22.209 1.00 89.06 72 GLY A O 1
ATOM 505 N N . ALA A 1 73 ? 18.068 -6.662 -24.445 1.00 89.62 73 ALA A N 1
ATOM 506 C CA . ALA A 1 73 ? 16.605 -6.626 -24.500 1.00 89.62 73 ALA A CA 1
ATOM 507 C C . ALA A 1 73 ? 15.965 -7.815 -23.755 1.00 89.62 73 ALA A C 1
ATOM 509 O O . ALA A 1 73 ? 14.914 -7.658 -23.135 1.00 89.62 73 ALA A O 1
ATOM 510 N N . ASP A 1 74 ? 16.611 -8.983 -23.782 1.00 91.25 74 ASP A N 1
ATOM 511 C CA . ASP A 1 74 ? 16.169 -10.173 -23.053 1.00 91.25 74 ASP A CA 1
ATOM 512 C C . ASP A 1 74 ? 16.376 -10.041 -21.536 1.00 91.25 74 ASP A C 1
ATOM 514 O O . ASP A 1 74 ? 15.464 -10.353 -20.770 1.00 91.25 74 ASP A O 1
ATOM 518 N N . ASP A 1 75 ? 17.503 -9.473 -21.092 1.00 92.56 75 ASP A N 1
ATOM 519 C CA . ASP A 1 75 ? 17.756 -9.181 -19.674 1.00 92.56 75 ASP A CA 1
ATOM 520 C C . ASP A 1 75 ? 16.760 -8.157 -19.116 1.00 92.56 75 ASP A C 1
ATOM 522 O O . ASP A 1 75 ? 16.289 -8.283 -17.985 1.00 92.56 75 ASP A O 1
ATOM 526 N N . GLN A 1 76 ? 16.412 -7.140 -19.909 1.00 90.50 76 GLN A N 1
ATOM 527 C CA . GLN A 1 76 ? 15.434 -6.129 -19.520 1.00 90.50 76 GLN A CA 1
ATOM 528 C C . GLN A 1 76 ? 14.040 -6.750 -19.350 1.00 90.50 76 GLN A C 1
ATOM 530 O O . GLN A 1 76 ? 13.400 -6.542 -18.321 1.00 90.50 76 GLN A O 1
ATOM 535 N N . LYS A 1 77 ? 13.607 -7.592 -20.301 1.00 92.69 77 LYS A N 1
ATOM 536 C CA . LYS A 1 77 ? 12.341 -8.337 -20.198 1.00 92.69 77 LYS A CA 1
ATOM 537 C C . LYS A 1 77 ? 12.316 -9.267 -18.987 1.00 92.69 77 LYS A C 1
ATOM 539 O O . LYS A 1 77 ? 11.301 -9.322 -18.299 1.00 92.69 77 LYS A O 1
ATOM 544 N N . ALA A 1 78 ? 13.411 -9.978 -18.714 1.00 94.44 78 ALA A N 1
ATOM 545 C CA . ALA A 1 78 ? 13.512 -10.860 -17.555 1.00 94.44 78 ALA A CA 1
ATOM 546 C C . ALA A 1 78 ? 13.366 -10.082 -16.237 1.00 94.44 78 ALA A C 1
ATOM 548 O O . ALA A 1 78 ? 12.619 -10.499 -15.353 1.00 94.44 78 ALA A O 1
ATOM 549 N N . ARG A 1 79 ? 14.013 -8.914 -16.126 1.00 94.19 79 ARG A N 1
ATOM 550 C CA . ARG A 1 79 ? 13.898 -8.032 -14.953 1.00 94.19 79 ARG A CA 1
ATOM 551 C C . ARG A 1 79 ? 12.492 -7.476 -14.787 1.00 94.19 79 ARG A C 1
ATOM 553 O O . ARG A 1 79 ? 11.994 -7.414 -13.669 1.00 94.19 79 ARG A O 1
ATOM 560 N N . ASP A 1 80 ? 11.852 -7.064 -15.875 1.00 94.62 80 ASP A N 1
ATOM 561 C CA . ASP A 1 80 ? 10.498 -6.519 -15.810 1.00 94.62 80 ASP A CA 1
ATOM 562 C C . ASP A 1 80 ? 9.468 -7.610 -15.474 1.00 94.62 80 ASP A C 1
ATOM 564 O O . ASP A 1 80 ? 8.550 -7.359 -14.695 1.00 94.62 80 ASP A O 1
ATOM 568 N N . ALA A 1 81 ? 9.660 -8.843 -15.954 1.00 94.94 81 ALA A N 1
ATOM 569 C CA . ALA A 1 81 ? 8.860 -9.994 -15.536 1.00 94.94 81 ALA A CA 1
ATOM 570 C C . ALA A 1 81 ? 9.027 -10.310 -14.037 1.00 94.94 81 ALA A C 1
ATOM 572 O O . ALA A 1 81 ? 8.034 -10.565 -13.354 1.00 94.94 81 ALA A O 1
ATOM 573 N N . ASP A 1 82 ? 10.253 -10.247 -13.510 1.00 96.19 82 ASP A N 1
ATOM 574 C CA . ASP A 1 82 ? 10.525 -10.466 -12.085 1.00 96.19 82 ASP A CA 1
ATOM 575 C C . ASP A 1 82 ? 9.904 -9.369 -11.207 1.00 96.19 82 ASP A C 1
ATOM 577 O O . ASP A 1 82 ? 9.173 -9.664 -10.263 1.00 96.19 82 ASP A O 1
ATOM 581 N N . LYS A 1 83 ? 10.069 -8.092 -11.583 1.00 96.69 83 LYS A N 1
ATOM 582 C CA . LYS A 1 83 ? 9.400 -6.963 -10.909 1.00 96.69 83 LYS A CA 1
ATOM 583 C C . LYS A 1 83 ? 7.886 -7.148 -10.855 1.00 96.69 83 LYS A C 1
ATOM 585 O O . LYS A 1 83 ? 7.287 -6.950 -9.803 1.00 96.69 83 LYS A O 1
ATOM 590 N N . ARG A 1 84 ? 7.264 -7.536 -11.974 1.00 96.31 84 ARG A N 1
ATOM 591 C CA . ARG A 1 84 ? 5.814 -7.780 -12.038 1.00 96.31 84 ARG A CA 1
ATOM 592 C C . ARG A 1 84 ? 5.411 -8.903 -11.091 1.00 96.31 84 ARG A C 1
ATOM 594 O O . ARG A 1 84 ? 4.483 -8.720 -10.313 1.00 96.31 84 ARG A O 1
ATOM 601 N N . ARG A 1 85 ? 6.154 -10.011 -11.081 1.00 97.00 85 ARG A N 1
ATOM 602 C CA . ARG A 1 85 ? 5.914 -11.132 -10.163 1.00 97.00 85 ARG A CA 1
ATOM 603 C C . ARG A 1 85 ? 6.014 -10.714 -8.692 1.00 97.00 85 ARG A C 1
ATOM 605 O O . ARG A 1 85 ? 5.192 -11.145 -7.886 1.00 97.00 85 ARG A O 1
ATOM 612 N N . ILE A 1 86 ? 7.006 -9.897 -8.340 1.00 97.19 86 ILE A N 1
ATOM 613 C CA . ILE A 1 86 ? 7.188 -9.392 -6.971 1.00 97.19 86 ILE A CA 1
ATOM 614 C C . ILE A 1 86 ? 6.006 -8.503 -6.573 1.00 97.19 86 ILE A C 1
ATOM 616 O O . ILE A 1 86 ? 5.385 -8.749 -5.542 1.00 97.19 86 ILE A O 1
ATOM 620 N N . LEU A 1 87 ? 5.641 -7.536 -7.419 1.00 97.56 87 LEU A N 1
ATOM 621 C CA . LEU A 1 87 ? 4.513 -6.637 -7.165 1.00 97.56 87 LEU A CA 1
ATOM 622 C C . LEU A 1 87 ? 3.174 -7.385 -7.075 1.00 97.56 87 LEU A C 1
ATOM 624 O O . LEU A 1 87 ? 2.333 -7.040 -6.251 1.00 97.56 87 LEU A O 1
ATOM 628 N N . GLU A 1 88 ? 2.964 -8.427 -7.883 1.00 97.44 88 GLU A N 1
ATOM 629 C CA . GLU A 1 88 ? 1.774 -9.285 -7.799 1.00 97.44 88 GLU A CA 1
ATOM 630 C C . GLU A 1 88 ? 1.715 -10.053 -6.473 1.00 97.44 88 GLU A C 1
ATOM 632 O O . GLU A 1 88 ? 0.652 -10.136 -5.855 1.00 97.44 88 GLU A O 1
ATOM 637 N N . ALA A 1 89 ? 2.846 -10.588 -6.005 1.00 98.06 89 ALA A N 1
ATOM 638 C CA . ALA A 1 89 ? 2.919 -11.281 -4.721 1.00 98.06 89 ALA A CA 1
ATOM 639 C C . ALA A 1 89 ? 2.669 -10.327 -3.540 1.00 98.06 89 ALA A C 1
ATOM 641 O O . ALA A 1 89 ? 1.946 -10.673 -2.601 1.00 98.06 89 ALA A O 1
ATOM 642 N N . GLU A 1 90 ? 3.228 -9.116 -3.594 1.00 97.94 90 GLU A N 1
ATOM 643 C CA . GLU A 1 90 ? 2.960 -8.068 -2.607 1.00 97.94 90 GLU A CA 1
ATOM 644 C C . GLU A 1 90 ? 1.493 -7.644 -2.629 1.00 97.94 90 GLU A C 1
ATOM 646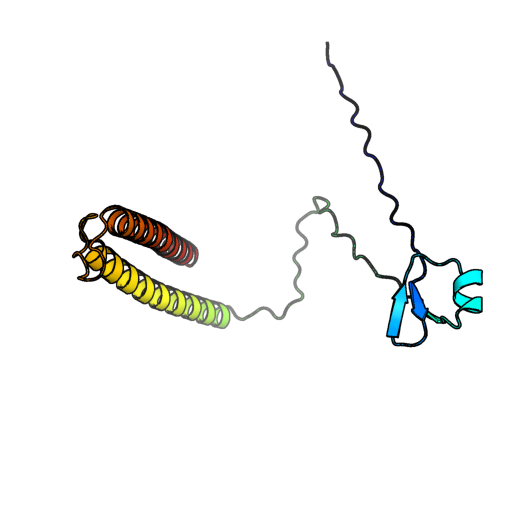 O O . GLU A 1 90 ? 0.859 -7.604 -1.575 1.00 97.94 90 GLU A O 1
ATOM 651 N N . LEU A 1 91 ? 0.915 -7.430 -3.816 1.00 98.38 91 LEU A N 1
ATOM 652 C CA . LEU A 1 91 ? -0.498 -7.098 -3.964 1.00 98.38 91 LEU A CA 1
ATOM 653 C C . LEU A 1 91 ? -1.391 -8.160 -3.314 1.00 98.38 91 LEU A C 1
ATOM 655 O O . LEU A 1 91 ? -2.268 -7.812 -2.530 1.00 98.38 91 LEU A O 1
ATOM 659 N N . GLN A 1 92 ? -1.153 -9.447 -3.583 1.00 98.25 92 GLN A N 1
ATOM 660 C CA . GLN A 1 92 ? -1.936 -10.533 -2.983 1.00 98.25 92 GLN A CA 1
ATOM 661 C C . GLN A 1 92 ? -1.842 -10.542 -1.453 1.00 98.25 92 GLN A C 1
ATOM 663 O O . GLN A 1 92 ? -2.846 -10.739 -0.764 1.00 98.25 92 GLN A O 1
ATOM 668 N N . LYS A 1 93 ? -0.644 -10.312 -0.904 1.00 98.25 93 LYS A N 1
ATOM 669 C CA . LYS A 1 93 ? -0.433 -10.228 0.545 1.00 98.25 93 LYS A CA 1
ATOM 670 C C . LYS A 1 93 ? -1.189 -9.044 1.153 1.00 98.25 93 LYS A C 1
ATOM 672 O O . LYS A 1 93 ? -1.825 -9.202 2.196 1.00 98.25 93 LYS A O 1
ATOM 677 N N . GLU A 1 94 ? -1.133 -7.880 0.514 1.00 98.06 94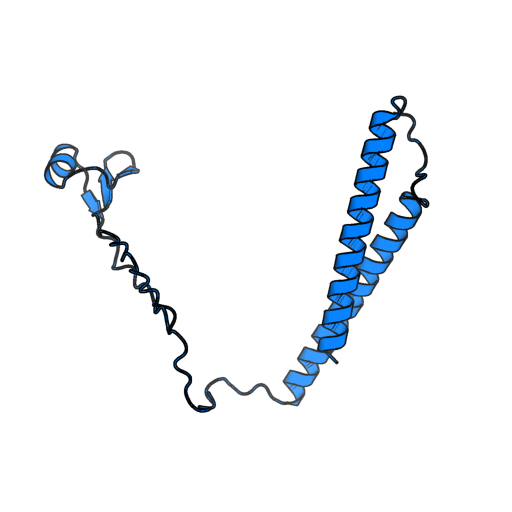 GLU A N 1
ATOM 678 C CA . GLU A 1 94 ? -1.809 -6.670 0.985 1.00 98.06 94 GLU A CA 1
ATOM 679 C C . GLU A 1 94 ? -3.334 -6.77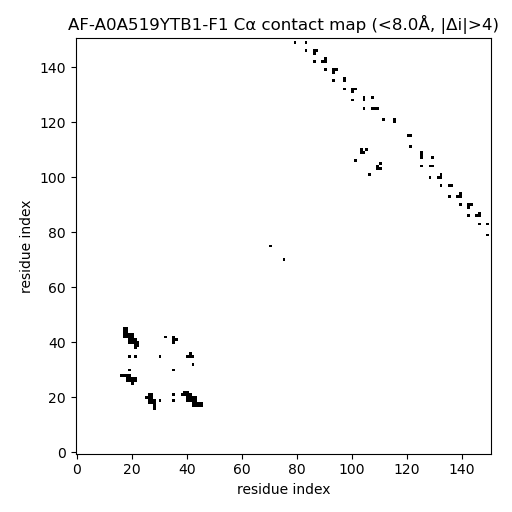2 0.864 1.00 98.06 94 GLU A C 1
ATOM 681 O O . GLU A 1 94 ? -4.050 -6.390 1.790 1.00 98.06 94 GLU A O 1
ATOM 686 N N . GLU A 1 95 ? -3.850 -7.373 -0.209 1.00 98.19 95 GLU A N 1
ATOM 687 C CA . GLU A 1 95 ? -5.278 -7.663 -0.375 1.00 98.19 95 GLU A CA 1
ATOM 688 C C . GLU A 1 95 ? -5.790 -8.645 0.688 1.00 98.19 95 GLU A C 1
ATOM 690 O O . GLU A 1 95 ? -6.849 -8.420 1.278 1.00 98.19 95 GLU A O 1
ATOM 695 N N . ALA A 1 96 ? -5.026 -9.697 0.999 1.00 98.38 96 ALA A N 1
ATOM 696 C CA . ALA A 1 96 ? -5.368 -10.629 2.073 1.00 98.38 96 ALA A CA 1
ATOM 697 C C . ALA A 1 96 ? -5.374 -9.943 3.450 1.00 98.38 96 ALA A C 1
ATOM 699 O O . ALA A 1 96 ? -6.280 -10.168 4.259 1.00 98.38 96 ALA A O 1
ATOM 700 N N . ALA A 1 97 ? -4.395 -9.072 3.714 1.00 97.81 97 ALA A N 1
ATOM 701 C CA . ALA A 1 97 ? -4.339 -8.285 4.941 1.00 97.81 97 ALA A CA 1
ATOM 702 C C . ALA A 1 97 ? -5.513 -7.296 5.044 1.00 97.81 97 ALA A C 1
ATOM 704 O O . ALA A 1 97 ? -6.125 -7.185 6.108 1.00 97.81 97 ALA A O 1
ATOM 705 N N . LEU A 1 98 ? -5.867 -6.620 3.945 1.00 98.25 98 LEU A N 1
ATOM 706 C CA . LEU A 1 98 ? -7.030 -5.737 3.871 1.00 98.25 98 LEU A CA 1
ATOM 707 C C . LEU A 1 98 ? -8.326 -6.504 4.148 1.00 98.25 98 LEU A C 1
ATOM 709 O O . LEU A 1 98 ? -9.125 -6.063 4.970 1.00 98.25 98 LEU A O 1
ATOM 713 N N . ALA A 1 99 ? -8.518 -7.670 3.527 1.00 98.25 99 ALA A N 1
ATOM 714 C CA . ALA A 1 99 ? -9.701 -8.500 3.743 1.00 98.25 99 ALA A CA 1
ATOM 715 C C . ALA A 1 99 ? -9.825 -8.954 5.209 1.00 98.25 99 ALA A C 1
ATOM 717 O O . ALA A 1 99 ? -10.912 -8.914 5.792 1.00 98.25 99 ALA A O 1
ATOM 718 N N . ALA A 1 100 ? -8.710 -9.338 5.839 1.00 97.56 100 ALA A N 1
ATOM 719 C CA . ALA A 1 100 ? -8.687 -9.680 7.259 1.00 97.56 100 ALA A CA 1
ATOM 720 C C . ALA A 1 100 ? -9.060 -8.478 8.143 1.00 97.56 100 ALA A C 1
ATOM 722 O O . ALA A 1 100 ? -9.859 -8.619 9.072 1.00 97.56 100 ALA A O 1
ATOM 723 N N . LEU A 1 101 ? -8.531 -7.293 7.831 1.00 97.31 101 LEU A N 1
ATOM 724 C CA . LEU A 1 101 ? -8.815 -6.059 8.559 1.00 97.31 101 LEU A CA 1
ATOM 725 C C . LEU A 1 101 ? -10.277 -5.617 8.392 1.00 97.31 101 LEU A C 1
ATOM 727 O O . LEU A 1 101 ? -10.925 -5.258 9.370 1.00 97.31 101 LEU A O 1
ATOM 731 N N . GLN A 1 102 ? -10.832 -5.707 7.181 1.00 97.19 102 GLN A N 1
ATOM 732 C CA . GLN A 1 102 ? -12.244 -5.427 6.903 1.00 97.19 102 GLN A CA 1
ATOM 733 C C . GLN A 1 102 ? -13.168 -6.386 7.663 1.00 97.19 102 GLN A C 1
ATOM 735 O O . GLN A 1 102 ? -14.181 -5.956 8.219 1.00 97.19 102 GLN A O 1
ATOM 740 N N . LYS A 1 103 ? -12.797 -7.670 7.762 1.00 97.12 103 LYS A N 1
ATOM 741 C CA . LYS A 1 103 ? -13.533 -8.654 8.566 1.00 97.12 103 LYS A CA 1
ATOM 742 C C . LYS A 1 103 ? -13.531 -8.293 10.053 1.00 97.12 103 LYS A C 1
ATOM 744 O O . LYS A 1 103 ? -14.572 -8.392 10.692 1.00 97.12 103 LYS A O 1
ATOM 749 N N . GLN A 1 104 ? -12.393 -7.856 10.595 1.00 95.12 104 GLN A N 1
ATOM 750 C CA . GLN A 1 104 ? -12.302 -7.395 11.987 1.00 95.12 104 GLN A CA 1
ATOM 751 C C . GLN A 1 104 ? -13.088 -6.101 12.215 1.00 95.12 104 GLN A C 1
ATOM 753 O O . GLN A 1 104 ? -13.772 -5.968 13.227 1.00 95.12 104 GLN A O 1
ATOM 758 N N . TYR A 1 105 ? -13.030 -5.170 11.260 1.00 96.38 105 TYR A N 1
ATOM 759 C CA . TYR A 1 105 ? -13.777 -3.916 11.303 1.00 96.38 105 TYR A CA 1
ATOM 760 C C . TYR A 1 105 ? -15.294 -4.142 11.279 1.00 96.38 105 TYR A C 1
ATOM 762 O O . TYR A 1 105 ? -16.034 -3.341 11.847 1.00 96.38 105 TYR A O 1
ATOM 770 N N . ASN A 1 106 ? -15.752 -5.225 10.640 1.00 96.44 106 ASN A N 1
ATOM 771 C CA . ASN A 1 106 ? -17.140 -5.683 10.624 1.00 96.44 106 ASN A CA 1
ATOM 772 C C . ASN A 1 106 ? -18.140 -4.542 10.352 1.00 96.44 106 ASN A C 1
ATOM 774 O O . ASN A 1 106 ? -19.036 -4.266 11.149 1.00 96.44 106 ASN A O 1
ATOM 778 N N . ASN A 1 107 ? -17.941 -3.816 9.247 1.00 93.50 107 ASN A N 1
ATOM 779 C CA . ASN A 1 107 ? -18.764 -2.660 8.859 1.00 93.50 107 ASN A CA 1
ATOM 780 C C . ASN A 1 107 ? -18.882 -1.572 9.948 1.00 93.50 107 ASN A C 1
ATOM 782 O O . ASN A 1 107 ? -19.931 -0.948 10.106 1.00 93.50 107 ASN A O 1
ATOM 786 N N . GLY A 1 108 ? -17.815 -1.352 10.717 1.00 92.69 108 GLY A N 1
ATOM 787 C CA . GLY A 1 108 ? -17.785 -0.376 11.809 1.00 92.69 108 GLY A CA 1
ATOM 788 C C . GLY A 1 108 ? -18.394 -0.875 13.113 1.00 92.69 108 GLY A C 1
ATOM 789 O O . GLY A 1 108 ? -18.521 -0.095 14.053 1.00 92.69 108 GLY A O 1
ATOM 790 N N . GLN A 1 109 ? -18.736 -2.161 13.182 1.00 92.50 109 GLN A N 1
ATOM 791 C CA . GLN A 1 109 ? -19.271 -2.827 14.365 1.00 92.50 109 GLN A CA 1
ATOM 792 C C . GLN A 1 109 ? -18.373 -4.009 14.767 1.00 92.50 109 GLN A C 1
ATOM 794 O O . GLN A 1 109 ? -18.829 -5.156 14.803 1.00 92.50 109 GLN A O 1
ATOM 799 N N . PRO A 1 110 ? -17.079 -3.766 15.053 1.00 93.50 110 PRO A N 1
ATOM 800 C CA . PRO A 1 110 ? -16.178 -4.792 15.560 1.00 93.50 110 PRO A CA 1
ATOM 801 C C . PRO A 1 110 ? -16.722 -5.363 16.871 1.00 93.50 110 PRO A C 1
ATOM 803 O O . PRO A 1 110 ? -17.370 -4.658 17.655 1.00 93.50 110 PRO A O 1
ATOM 806 N N . GLU A 1 111 ? -16.420 -6.631 17.132 1.00 89.81 111 GLU A N 1
ATOM 807 C CA . GLU A 1 111 ? -16.807 -7.281 18.380 1.00 89.81 111 GLU A CA 1
ATOM 808 C C . GLU A 1 111 ? -16.180 -6.552 19.579 1.00 89.81 111 GLU A C 1
ATOM 810 O O . GLU A 1 111 ? -14.999 -6.170 19.565 1.00 89.81 111 GLU A O 1
ATOM 815 N N . ARG A 1 112 ? -16.997 -6.293 20.606 1.00 87.69 112 ARG A N 1
ATOM 816 C CA . ARG A 1 112 ? -16.532 -5.637 21.832 1.00 87.69 112 ARG A CA 1
ATOM 817 C C . ARG A 1 112 ? -15.637 -6.597 22.594 1.00 87.69 112 ARG A C 1
ATOM 819 O O . ARG A 1 112 ? -16.041 -7.712 22.907 1.00 87.69 112 ARG A O 1
ATOM 826 N N . GLN A 1 113 ? -14.441 -6.140 22.926 1.00 87.00 113 GLN A N 1
ATOM 827 C CA . GLN A 1 113 ? -13.546 -6.881 23.800 1.00 87.00 113 GLN A CA 1
ATOM 828 C C . GLN A 1 113 ? -14.005 -6.715 25.255 1.00 87.00 113 GLN A C 1
ATOM 830 O O . GLN A 1 113 ? -14.566 -5.682 25.628 1.00 87.00 113 GLN A O 1
ATOM 835 N N . GLY A 1 114 ? -13.769 -7.730 26.093 1.00 80.25 114 GLY A N 1
ATOM 836 C CA . GLY A 1 114 ? -14.186 -7.718 27.504 1.00 80.25 114 GLY A CA 1
ATOM 837 C C . GLY A 1 114 ? -13.625 -6.531 28.303 1.00 80.25 114 GLY A C 1
ATOM 838 O O . GLY A 1 114 ? -14.283 -6.022 29.211 1.00 80.25 114 GLY A O 1
ATOM 839 N N . ASP A 1 115 ? -12.456 -6.029 27.904 1.00 78.50 115 ASP A N 1
ATOM 840 C CA . ASP A 1 115 ? -11.776 -4.887 28.523 1.00 78.50 115 ASP A CA 1
ATOM 841 C C . ASP A 1 115 ? -12.368 -3.522 28.107 1.00 78.50 115 ASP A C 1
ATOM 843 O O . ASP A 1 115 ? -12.120 -2.489 28.740 1.00 78.50 115 ASP A O 1
ATOM 847 N N . GLU A 1 116 ? -13.221 -3.490 27.077 1.00 81.25 116 GLU A N 1
ATOM 848 C CA . GLU A 1 116 ? -13.860 -2.285 26.534 1.00 81.25 116 GLU A CA 1
ATOM 849 C C . GLU A 1 116 ? -15.192 -1.966 27.227 1.00 81.25 116 GLU A C 1
ATOM 851 O O . GLU A 1 116 ? -16.220 -1.691 26.594 1.00 81.25 116 GLU A O 1
ATOM 856 N N . ARG A 1 117 ? -15.190 -1.962 28.566 1.00 81.25 117 ARG A N 1
ATOM 857 C CA . ARG A 1 117 ? -16.361 -1.529 29.354 1.00 81.25 117 ARG A CA 1
ATOM 858 C C . ARG A 1 117 ? -16.701 -0.053 29.112 1.00 81.25 117 ARG A C 1
ATOM 860 O O . ARG A 1 117 ? -17.860 0.337 29.208 1.00 81.25 117 ARG A O 1
ATOM 867 N N . ASN A 1 118 ? -15.701 0.760 28.765 1.00 88.88 118 ASN A N 1
ATOM 868 C CA . ASN A 1 118 ? -15.871 2.166 28.409 1.00 88.88 118 ASN A CA 1
ATOM 869 C C . ASN A 1 118 ? -16.216 2.309 26.915 1.00 88.88 118 ASN A C 1
ATOM 871 O O . ASN A 1 118 ? -15.473 1.842 26.053 1.00 88.88 118 ASN A O 1
ATOM 875 N N . PHE A 1 119 ? -17.327 2.987 26.618 1.00 90.00 119 PHE A N 1
ATOM 876 C CA . PHE A 1 119 ? -17.793 3.212 25.249 1.00 90.00 119 PHE A CA 1
ATOM 877 C C . PHE A 1 119 ? -16.845 4.080 24.408 1.00 90.00 119 PHE A C 1
ATOM 879 O O . PHE A 1 119 ? -16.694 3.818 23.219 1.00 90.00 119 PHE A O 1
ATOM 886 N N . GLN A 1 120 ? -16.156 5.050 25.012 1.00 92.75 120 GLN A N 1
ATOM 887 C CA . GLN A 1 120 ? -15.187 5.892 24.310 1.00 92.75 120 GLN A CA 1
ATOM 888 C C . GLN A 1 120 ? -14.017 5.062 23.772 1.00 92.75 120 GLN A C 1
ATOM 890 O O . GLN A 1 120 ? -13.688 5.170 22.599 1.00 92.75 120 GLN A O 1
ATOM 895 N N . LYS A 1 121 ? -13.465 4.147 24.585 1.00 92.75 121 LYS A N 1
ATOM 896 C CA . LYS A 1 121 ? -12.377 3.252 24.145 1.00 92.75 121 LYS A CA 1
ATOM 897 C C . LYS A 1 121 ? -12.779 2.413 22.931 1.00 92.75 121 LYS A C 1
ATOM 899 O O . LYS A 1 121 ? -11.992 2.254 22.004 1.00 92.75 121 LYS A O 1
ATOM 904 N N . TYR A 1 122 ? -14.016 1.916 22.931 1.00 93.88 122 TYR A N 1
ATOM 905 C CA . TYR A 1 122 ? -14.565 1.187 21.794 1.00 93.88 122 TYR A CA 1
ATOM 906 C C . TYR A 1 122 ? -14.628 2.066 20.539 1.00 93.88 122 TYR A C 1
ATOM 908 O O . TYR A 1 122 ? -14.169 1.646 19.480 1.00 93.88 122 TYR A O 1
ATOM 916 N N . GLN A 1 123 ? -15.156 3.289 20.653 1.00 94.50 123 GLN A N 1
ATOM 917 C CA . GLN A 1 123 ? -15.215 4.227 19.530 1.00 94.50 123 GLN A CA 1
ATOM 918 C C . GLN A 1 123 ? -13.826 4.581 18.995 1.00 94.50 123 GLN A C 1
ATOM 920 O O . GLN A 1 123 ? -13.627 4.588 17.782 1.00 94.50 123 GLN A O 1
ATOM 925 N N . ASP A 1 124 ? -12.864 4.836 19.880 1.00 94.94 124 ASP A N 1
ATOM 926 C CA . ASP A 1 124 ? -11.491 5.169 19.502 1.00 94.94 124 ASP A CA 1
ATOM 927 C C . ASP A 1 124 ? -10.857 4.017 18.711 1.00 94.94 124 ASP A C 1
ATOM 929 O O . ASP A 1 124 ? -10.324 4.239 17.624 1.00 94.94 124 ASP A O 1
ATOM 933 N N . ARG A 1 125 ? -11.024 2.769 19.174 1.00 94.75 125 ARG A N 1
ATOM 934 C CA . ARG A 1 125 ? -10.557 1.573 18.457 1.00 94.75 125 ARG A CA 1
ATOM 935 C C . ARG A 1 125 ? -11.258 1.396 17.106 1.00 94.75 125 ARG A C 1
ATOM 937 O O . ARG A 1 125 ? -10.610 1.065 16.116 1.00 94.75 125 ARG A O 1
ATOM 944 N N . VAL A 1 126 ? -12.573 1.618 17.030 1.00 96.38 126 VAL A N 1
ATOM 945 C CA . VAL A 1 126 ? -13.328 1.566 15.760 1.00 96.38 126 VAL A CA 1
ATOM 946 C C . VAL A 1 126 ? -12.784 2.601 14.774 1.00 96.38 126 VAL A C 1
ATOM 948 O O . VAL A 1 126 ? -12.588 2.290 13.598 1.00 96.38 126 VAL A O 1
ATOM 951 N N . ASN A 1 127 ? -12.511 3.818 15.244 1.00 97.12 127 ASN A N 1
ATOM 952 C CA . ASN A 1 127 ? -11.938 4.889 14.434 1.00 97.12 127 ASN A CA 1
ATOM 953 C C . ASN A 1 127 ? -10.512 4.554 13.978 1.00 97.12 127 ASN A C 1
ATOM 955 O O . ASN A 1 127 ? -10.173 4.782 12.816 1.00 97.12 127 ASN A O 1
ATOM 959 N N . GLU A 1 128 ? -9.698 3.959 14.850 1.00 96.44 128 GLU A N 1
ATOM 960 C CA . GLU A 1 128 ? -8.358 3.484 14.508 1.00 96.44 128 GLU A CA 1
ATOM 961 C C . GLU A 1 128 ? -8.402 2.376 13.449 1.00 96.44 128 GLU A C 1
ATOM 963 O O . GLU A 1 128 ? -7.687 2.460 12.449 1.00 96.44 128 GLU A O 1
ATOM 968 N N . MET A 1 129 ? -9.285 1.382 13.606 1.00 97.06 129 MET A N 1
ATOM 969 C CA . MET A 1 129 ? -9.483 0.327 12.608 1.00 97.06 129 MET A CA 1
ATOM 970 C C . MET A 1 129 ? -9.961 0.893 11.275 1.00 97.06 129 MET A C 1
ATOM 972 O O . MET A 1 129 ? -9.439 0.504 10.234 1.00 97.06 129 MET A O 1
ATOM 976 N N . LYS A 1 130 ? -10.891 1.856 11.285 1.00 97.56 130 LYS A N 1
ATOM 977 C CA . LYS A 1 130 ? -11.321 2.548 10.064 1.00 97.56 130 LYS A CA 1
ATOM 978 C C . LYS A 1 130 ? -10.143 3.235 9.375 1.00 97.56 130 LYS A C 1
ATOM 980 O O . LYS A 1 130 ? -9.957 3.072 8.174 1.00 97.56 130 LYS A O 1
ATOM 985 N N . ALA A 1 131 ? -9.326 3.971 10.128 1.00 98.25 131 ALA A N 1
ATOM 986 C CA . ALA A 1 131 ? -8.147 4.634 9.582 1.00 98.25 131 ALA A CA 1
ATOM 987 C C . ALA A 1 131 ? -7.121 3.624 9.039 1.00 98.25 131 ALA A C 1
ATOM 989 O O . ALA A 1 131 ? -6.505 3.872 8.004 1.00 98.25 131 ALA A O 1
ATOM 990 N N . ALA A 1 132 ? -6.952 2.479 9.705 1.00 97.94 132 ALA A N 1
ATOM 991 C CA . ALA A 1 132 ? -6.104 1.395 9.225 1.00 97.94 132 ALA A CA 1
ATOM 992 C C . ALA A 1 132 ? -6.630 0.797 7.910 1.00 97.94 132 ALA A C 1
ATOM 994 O O . ALA A 1 132 ? -5.835 0.606 6.991 1.00 97.94 132 ALA A O 1
ATOM 995 N N . VAL A 1 133 ? -7.947 0.583 7.784 1.00 98.19 133 VAL A N 1
ATOM 996 C CA . VAL A 1 133 ? -8.593 0.132 6.538 1.00 98.19 133 VAL A CA 1
ATOM 997 C C . VAL A 1 133 ? -8.330 1.131 5.420 1.00 98.19 133 VAL A C 1
ATOM 999 O O . VAL A 1 133 ? -7.806 0.741 4.383 1.00 98.19 133 VAL A O 1
ATOM 1002 N N . THR A 1 134 ? -8.574 2.423 5.648 1.00 98.31 134 THR A N 1
ATOM 1003 C CA . THR A 1 134 ? -8.347 3.456 4.626 1.00 98.31 134 THR A CA 1
ATOM 1004 C C . THR A 1 134 ? -6.887 3.529 4.170 1.00 98.31 134 THR A C 1
ATOM 1006 O O . THR A 1 134 ? -6.629 3.675 2.977 1.00 98.31 134 THR A O 1
ATOM 1009 N N . ARG A 1 135 ? -5.916 3.404 5.087 1.00 98.38 135 ARG A N 1
ATOM 1010 C CA . ARG A 1 135 ? -4.491 3.353 4.709 1.00 98.38 135 ARG A CA 1
ATOM 1011 C C . ARG A 1 135 ? -4.195 2.130 3.843 1.00 98.38 135 ARG A C 1
ATOM 1013 O O . ARG A 1 135 ? -3.596 2.265 2.785 1.00 98.38 135 ARG A O 1
ATOM 1020 N N . LYS A 1 136 ? -4.693 0.962 4.249 1.00 98.31 136 LYS A N 1
ATOM 1021 C CA . LYS A 1 136 ? -4.455 -0.298 3.543 1.00 98.31 136 LYS A CA 1
ATOM 1022 C C . LYS A 1 136 ? -5.101 -0.334 2.156 1.00 98.31 136 LYS A C 1
ATOM 1024 O O . LYS A 1 136 ? -4.513 -0.844 1.209 1.00 98.31 136 LYS A O 1
ATOM 1029 N N . GLU A 1 137 ? -6.279 0.265 2.007 1.00 98.19 137 GLU A N 1
ATOM 1030 C CA . GLU A 1 137 ? -6.927 0.471 0.706 1.00 98.19 137 GLU A CA 1
ATOM 1031 C C . GLU A 1 137 ? -6.091 1.371 -0.214 1.00 98.19 137 GLU A C 1
ATOM 1033 O O . GLU A 1 137 ? -5.987 1.098 -1.412 1.00 98.19 137 GLU A O 1
ATOM 1038 N N . ALA A 1 138 ? -5.464 2.417 0.333 1.00 98.44 138 ALA A N 1
ATOM 1039 C CA . ALA A 1 138 ? -4.569 3.283 -0.427 1.00 98.44 138 ALA A CA 1
ATOM 1040 C C . ALA A 1 138 ? -3.301 2.543 -0.887 1.00 98.44 138 ALA A C 1
ATOM 1042 O O . ALA A 1 138 ? -2.913 2.705 -2.046 1.00 98.44 138 ALA A O 1
ATOM 1043 N N . ASP A 1 139 ? -2.716 1.698 -0.032 1.00 98.12 139 ASP A N 1
ATOM 1044 C CA . ASP A 1 139 ? -1.549 0.866 -0.358 1.00 98.12 139 ASP A CA 1
ATOM 1045 C C . ASP A 1 139 ? -1.869 -0.112 -1.503 1.00 98.12 139 ASP A C 1
ATOM 1047 O O . ASP A 1 139 ? -1.178 -0.142 -2.524 1.00 98.12 139 ASP A O 1
ATOM 1051 N N . VAL A 1 140 ? -2.990 -0.838 -1.402 1.00 98.50 140 VAL A N 1
ATOM 1052 C CA . VAL A 1 140 ? -3.480 -1.731 -2.470 1.00 98.50 140 VAL A CA 1
ATOM 1053 C C . VAL A 1 140 ? -3.717 -0.952 -3.768 1.00 98.50 140 VAL A C 1
ATOM 1055 O O . VAL A 1 140 ? -3.340 -1.398 -4.854 1.00 98.50 140 VAL A O 1
ATOM 1058 N N . ALA A 1 141 ? -4.314 0.239 -3.687 1.00 98.38 141 ALA A N 1
ATOM 1059 C CA . ALA A 1 141 ? -4.542 1.081 -4.857 1.00 98.38 141 ALA A CA 1
ATOM 1060 C C . ALA A 1 141 ? -3.241 1.628 -5.474 1.00 98.38 141 ALA A C 1
ATOM 1062 O O . ALA A 1 141 ? -3.217 1.907 -6.675 1.00 98.38 141 ALA A O 1
ATOM 1063 N N . ALA A 1 142 ? -2.183 1.831 -4.688 1.00 98.06 142 ALA A N 1
ATOM 1064 C CA . ALA A 1 142 ? -0.866 2.216 -5.189 1.00 98.06 142 ALA A CA 1
ATOM 1065 C C . ALA A 1 142 ? -0.209 1.047 -5.939 1.00 98.06 142 ALA A C 1
ATOM 1067 O O . ALA A 1 142 ? 0.108 1.198 -7.119 1.00 98.06 142 ALA A O 1
ATOM 1068 N N . LEU A 1 143 ? -0.157 -0.143 -5.331 1.00 97.69 143 LEU A N 1
ATOM 1069 C CA . LEU A 1 143 ? 0.392 -1.354 -5.959 1.00 97.69 143 LEU A CA 1
ATOM 1070 C C . LEU A 1 143 ? -0.322 -1.709 -7.271 1.00 97.69 143 LEU A C 1
ATOM 1072 O O . LEU A 1 143 ? 0.317 -2.016 -8.277 1.00 97.69 143 LEU A O 1
ATOM 1076 N N . ARG A 1 144 ? -1.656 -1.594 -7.314 1.00 97.44 144 ARG A N 1
ATOM 1077 C CA . ARG A 1 144 ? -2.431 -1.806 -8.552 1.00 97.44 144 ARG A CA 1
ATOM 1078 C C . ARG A 1 144 ? -2.065 -0.813 -9.657 1.00 97.44 144 ARG A C 1
ATOM 1080 O O . ARG A 1 144 ? -2.061 -1.186 -10.829 1.00 97.44 144 ARG A O 1
ATOM 1087 N N . ARG A 1 145 ? -1.765 0.443 -9.308 1.00 98.00 145 ARG A N 1
ATOM 1088 C CA . ARG A 1 145 ? -1.315 1.462 -10.271 1.00 98.00 145 ARG A CA 1
ATOM 1089 C C . ARG A 1 145 ? 0.092 1.167 -10.777 1.00 98.00 145 ARG A C 1
ATOM 1091 O O . ARG A 1 145 ? 0.327 1.298 -11.973 1.00 98.00 145 ARG A O 1
ATOM 1098 N N . GLU A 1 146 ? 0.990 0.720 -9.905 1.00 96.69 146 GLU A N 1
ATOM 1099 C CA . GLU A 1 146 ? 2.342 0.308 -10.293 1.00 96.69 146 GLU A CA 1
ATOM 1100 C C . GLU A 1 146 ? 2.319 -0.905 -11.226 1.00 96.69 146 GLU A C 1
ATOM 1102 O O . GLU A 1 146 ? 2.961 -0.882 -12.273 1.00 96.69 146 GLU A O 1
ATOM 1107 N N . LEU A 1 147 ? 1.490 -1.912 -10.939 1.00 95.75 147 LEU A N 1
ATOM 1108 C CA . LEU A 1 147 ? 1.279 -3.052 -11.838 1.00 95.75 147 LEU A CA 1
ATOM 1109 C C . LEU A 1 147 ? 0.676 -2.650 -13.187 1.00 95.75 147 LEU A C 1
ATOM 1111 O O . LEU A 1 147 ? 1.032 -3.216 -14.220 1.00 95.75 147 LEU A O 1
ATOM 1115 N N . ALA A 1 148 ? -0.229 -1.668 -13.198 1.00 95.12 148 ALA A N 1
ATOM 1116 C CA . ALA A 1 148 ? -0.779 -1.125 -14.436 1.00 95.12 148 ALA A CA 1
ATOM 1117 C C . ALA A 1 148 ? 0.258 -0.329 -15.247 1.00 95.12 148 ALA A C 1
ATOM 1119 O O . ALA A 1 148 ? 0.164 -0.303 -16.471 1.00 95.12 148 ALA A O 1
ATOM 1120 N N . ALA A 1 149 ? 1.235 0.299 -14.587 1.00 93.38 149 ALA A N 1
ATOM 1121 C CA . ALA A 1 149 ? 2.340 1.006 -15.235 1.00 93.38 149 ALA A CA 1
ATOM 1122 C C . ALA A 1 149 ? 3.453 0.057 -15.707 1.00 93.38 149 ALA A C 1
ATOM 1124 O O . ALA A 1 149 ? 4.108 0.330 -16.707 1.00 93.38 149 ALA A O 1
ATOM 1125 N N . ALA A 1 150 ? 3.637 -1.076 -15.027 1.00 86.38 150 ALA A N 1
ATOM 1126 C CA . ALA A 1 150 ? 4.580 -2.128 -15.399 1.00 86.38 150 ALA A CA 1
ATOM 1127 C C . ALA A 1 150 ? 4.103 -2.988 -16.589 1.00 86.38 150 ALA A C 1
ATOM 1129 O O . ALA A 1 150 ? 4.683 -4.049 -16.837 1.00 86.38 150 ALA A O 1
ATOM 1130 N N . LYS A 1 151 ? 3.025 -2.581 -17.279 1.00 63.44 151 LYS A N 1
ATOM 1131 C CA . LYS A 1 151 ? 2.353 -3.374 -18.311 1.00 63.44 151 LYS A CA 1
ATOM 1132 C C . LY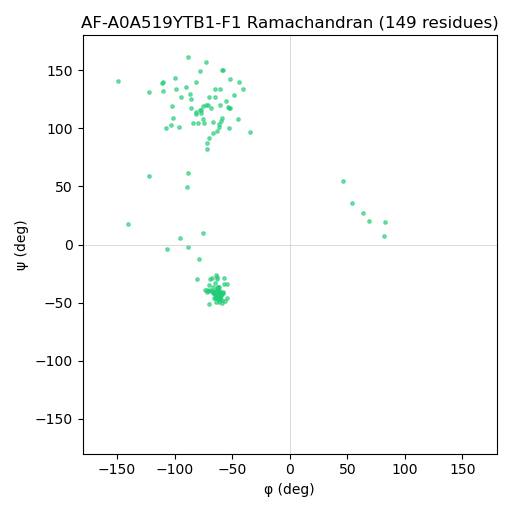S A 1 151 ? 3.077 -3.369 -19.642 1.00 63.44 151 LYS A C 1
ATOM 1134 O O . LYS A 1 151 ? 3.246 -4.505 -20.148 1.00 63.44 151 LYS A O 1
#

Solvent-accessible surface area (backbone atoms only — not comparable to full-atom values): 9537 Å² total; per-residue (Å²): 139,84,86,85,82,83,81,83,80,85,82,83,79,82,76,91,65,64,34,27,44,29,75,92,82,43,74,47,59,88,58,53,76,69,57,30,54,76,62,64,25,44,79,45,81,72,74,80,80,78,74,76,70,77,75,75,80,67,94,64,80,92,73,80,84,88,79,63,88,74,73,47,75,65,58,49,50,52,52,52,52,50,52,50,54,51,52,52,54,51,41,53,52,48,51,52,52,42,53,52,50,50,60,55,33,42,92,76,59,45,82,82,54,90,88,50,79,48,67,65,61,46,51,52,50,46,52,50,47,50,52,50,49,55,52,44,53,50,51,46,55,46,47,53,50,51,54,63,70,71,106

Sequence (151 aa):
MSLSGLWLASAAHAEDKPVYRCPGNLYTDALSAKEAAGKGCKTLDGAPITVIQAIKPKAAATSSSSGGEKVGADDQKARDADKRRILEAELQKEEAALAALQKQYNNGQPERQGDERNFQKYQDRVNEMKAAVTRKEADVAALRRELAAAK

Foldseek 3Di:
DDDDDDDDDDDDDPDPQWWWQAPPRDIDSPDDPVVCVVRVIDTDDDDPPPPPPDPPDPPDPDDDPPPDPPQDPVNVVVVLVVVLVVLVVVLVVLVVVLVVLCVCLVVLCHDDDPVPPDPVVSNVVNVVSVVVSVVSVVVSVVSVVVSVVSD

pLDDT: mean 81.82, std 17.0, range [39.78, 98.5]